Protein AF-A0AAW1VBA0-F1 (afdb_monomer)

Structure (mmCIF, N/CA/C/O backbone):
data_AF-A0AAW1VBA0-F1
#
_entry.id   AF-A0AAW1VBA0-F1
#
loop_
_atom_site.group_PDB
_atom_site.id
_atom_site.ty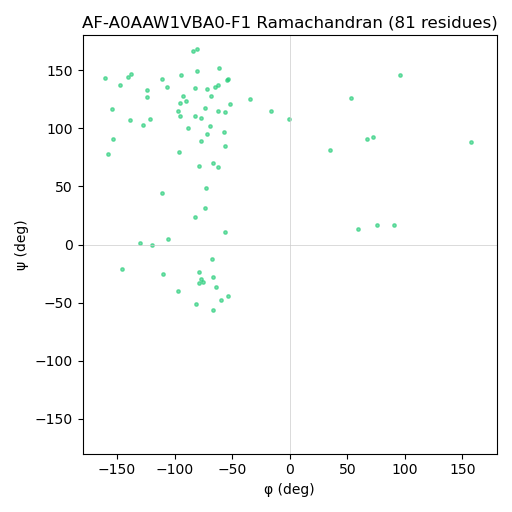pe_symbol
_atom_site.label_atom_id
_atom_site.label_alt_id
_atom_site.label_comp_id
_atom_site.label_asym_id
_atom_site.label_entity_id
_atom_site.label_seq_id
_atom_site.pdbx_PDB_ins_code
_atom_site.Cartn_x
_atom_site.Cartn_y
_atom_site.Cartn_z
_atom_site.occupancy
_atom_site.B_iso_or_equiv
_atom_site.auth_seq_id
_atom_site.auth_comp_id
_atom_site.auth_asym_id
_atom_site.auth_atom_id
_atom_site.pdbx_PDB_model_num
ATOM 1 N N . MET A 1 1 ? 10.010 -54.096 -23.011 1.00 50.75 1 MET A N 1
ATOM 2 C CA . MET A 1 1 ? 10.639 -55.031 -22.063 1.00 50.75 1 MET A CA 1
ATOM 3 C C . MET A 1 1 ? 10.754 -54.266 -20.759 1.00 50.75 1 MET A C 1
ATOM 5 O O . MET A 1 1 ? 11.579 -53.377 -20.668 1.00 50.75 1 MET A O 1
ATOM 9 N N . GLU A 1 2 ? 9.869 -54.417 -19.796 1.00 46.66 2 GLU A N 1
ATOM 10 C CA . GLU A 1 2 ? 8.705 -55.284 -19.672 1.00 46.66 2 GLU A CA 1
ATOM 11 C C . GLU A 1 2 ? 7.829 -54.654 -18.584 1.00 46.66 2 GLU A C 1
ATOM 13 O O . GLU A 1 2 ? 8.333 -54.019 -17.657 1.00 46.66 2 GLU A O 1
ATOM 18 N N . GLU A 1 3 ? 6.526 -54.747 -18.783 1.00 43.66 3 GLU A N 1
ATOM 19 C CA . GLU A 1 3 ? 5.486 -54.165 -17.950 1.00 43.66 3 GLU A CA 1
ATOM 20 C C . GLU A 1 3 ? 5.247 -55.057 -16.711 1.00 43.66 3 GLU A C 1
ATOM 22 O O . GLU A 1 3 ? 5.344 -56.274 -16.808 1.00 43.66 3 GLU A O 1
ATOM 27 N N . VAL A 1 4 ? 4.855 -54.426 -15.597 1.00 61.44 4 VAL A N 1
ATOM 28 C CA . VAL A 1 4 ? 3.999 -54.907 -14.485 1.00 61.44 4 VAL A CA 1
ATOM 29 C C . VAL A 1 4 ? 4.306 -56.227 -13.746 1.00 61.44 4 VAL A C 1
ATOM 31 O O . VAL A 1 4 ? 4.242 -57.325 -14.285 1.00 61.44 4 VAL A O 1
ATOM 34 N N . ALA A 1 5 ? 4.401 -56.131 -12.415 1.00 62.91 5 ALA A N 1
ATOM 35 C CA . ALA A 1 5 ? 3.984 -57.208 -11.518 1.00 62.91 5 ALA A CA 1
ATOM 36 C C . ALA A 1 5 ? 3.255 -56.614 -10.302 1.00 62.91 5 ALA A C 1
ATOM 38 O O . ALA A 1 5 ? 3.863 -55.973 -9.448 1.00 62.91 5 ALA A O 1
ATOM 39 N N . LEU A 1 6 ? 1.931 -56.799 -10.272 1.00 63.97 6 LEU A N 1
ATOM 40 C CA . LEU A 1 6 ? 1.108 -56.648 -9.075 1.00 63.97 6 LEU A CA 1
ATOM 41 C C . LEU A 1 6 ? 1.386 -57.826 -8.133 1.00 63.97 6 LEU A C 1
ATOM 43 O O . LEU A 1 6 ? 1.288 -58.975 -8.570 1.00 63.97 6 LEU A O 1
ATOM 47 N N . ASP A 1 7 ? 1.586 -57.562 -6.841 1.00 65.69 7 ASP A N 1
ATOM 48 C CA . ASP A 1 7 ? 1.29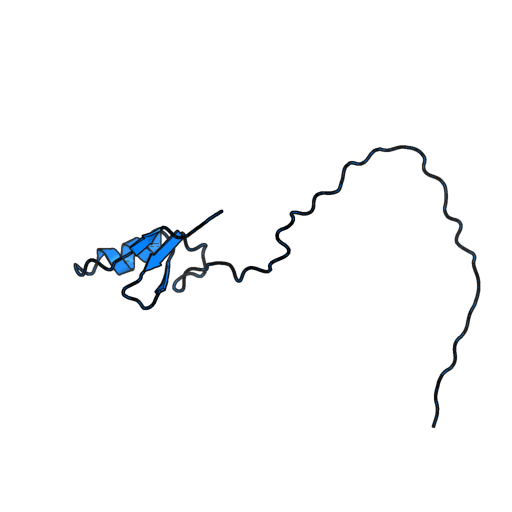0 -58.544 -5.800 1.00 65.69 7 ASP A CA 1
ATOM 49 C C . ASP A 1 7 ? 0.271 -58.007 -4.783 1.00 65.69 7 ASP A C 1
ATOM 51 O O . ASP A 1 7 ? 0.499 -57.105 -3.981 1.00 65.69 7 ASP A O 1
ATOM 55 N N . ASP A 1 8 ? -0.921 -58.589 -4.902 1.00 63.38 8 ASP A N 1
ATOM 56 C CA . ASP A 1 8 ? -2.004 -58.609 -3.935 1.00 63.38 8 ASP A CA 1
ATOM 57 C C . ASP A 1 8 ? -1.615 -59.558 -2.797 1.00 63.38 8 ASP A C 1
ATOM 59 O O . ASP A 1 8 ? -1.428 -60.7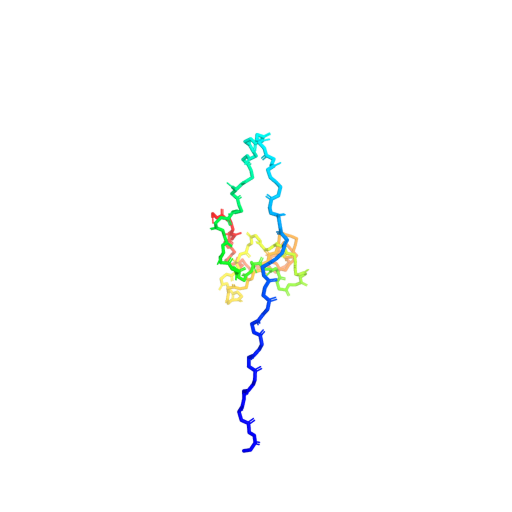61 -3.010 1.00 63.38 8 ASP A O 1
ATOM 63 N N . LYS A 1 9 ? -1.487 -59.035 -1.573 1.00 56.06 9 LYS A N 1
ATOM 64 C CA . LYS A 1 9 ? -1.500 -59.887 -0.383 1.00 56.06 9 LYS A CA 1
ATOM 65 C C . LYS A 1 9 ? -1.973 -59.164 0.869 1.00 56.06 9 LYS A C 1
ATOM 67 O O . LYS A 1 9 ? -1.211 -58.729 1.723 1.00 56.06 9 LYS A O 1
ATOM 72 N N . SER A 1 10 ? -3.286 -59.281 1.035 1.00 49.28 10 SER A N 1
ATOM 73 C CA . SER A 1 10 ? -3.877 -59.781 2.273 1.00 49.28 10 SER A CA 1
ATOM 74 C C . SER A 1 10 ? -3.812 -58.819 3.459 1.00 49.28 10 SER A C 1
ATOM 76 O O . SER A 1 10 ? -2.907 -58.857 4.282 1.00 49.28 10 SER A O 1
ATOM 78 N N . SER A 1 11 ? -4.881 -58.039 3.604 1.00 59.88 11 SER A N 1
ATOM 79 C CA . SER A 1 11 ? -5.890 -58.298 4.641 1.00 59.88 11 SER A CA 1
ATOM 80 C C . SER A 1 11 ? -5.362 -58.869 5.966 1.00 59.88 11 SER A C 1
ATOM 82 O O . SER A 1 11 ? -5.473 -60.074 6.181 1.00 59.88 11 SER A O 1
ATOM 84 N N . LYS A 1 12 ? -4.832 -58.047 6.887 1.00 56.34 12 LYS A N 1
ATOM 85 C CA . LYS A 1 12 ? -4.613 -58.508 8.283 1.00 56.34 12 LYS A CA 1
ATOM 86 C C . LYS A 1 12 ? -4.790 -57.475 9.396 1.00 56.34 12 LYS A C 1
ATOM 88 O O . LYS A 1 12 ? -4.999 -57.893 10.528 1.00 56.34 12 LYS A O 1
ATOM 93 N N . TYR A 1 13 ? -4.713 -56.166 9.162 1.00 48.53 1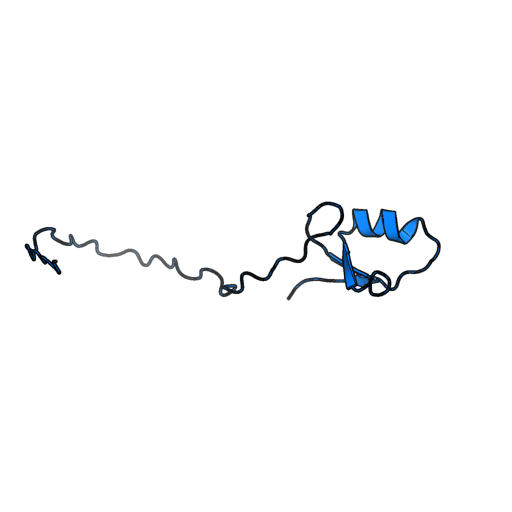3 TYR A N 1
ATOM 94 C CA . TYR A 1 13 ? -4.683 -55.220 10.290 1.00 48.53 13 TYR A CA 1
ATOM 95 C C . TYR A 1 13 ? -6.066 -54.644 10.608 1.00 48.53 13 TYR A C 1
ATOM 97 O O . TYR A 1 13 ? -6.458 -53.559 10.193 1.00 48.53 13 TYR A O 1
ATOM 105 N N . LEU A 1 14 ? -6.810 -55.490 11.317 1.00 62.22 14 LEU A N 1
ATOM 106 C CA . LEU A 1 14 ? -7.801 -55.206 12.355 1.00 62.22 14 LEU A CA 1
ATOM 107 C C . LEU A 1 14 ? -7.995 -53.708 12.670 1.00 62.22 14 LEU A C 1
ATOM 109 O O . LEU A 1 14 ? -7.172 -53.092 13.346 1.00 62.22 14 LEU A O 1
ATOM 113 N N . ARG A 1 15 ? -9.134 -53.144 12.250 1.00 51.75 15 ARG A N 1
ATOM 114 C CA . ARG A 1 15 ? -9.633 -51.869 12.781 1.00 51.75 15 ARG A CA 1
ATOM 115 C C . ARG A 1 15 ? -10.260 -52.141 14.147 1.00 51.75 15 ARG A C 1
ATOM 117 O O . ARG A 1 15 ? -11.301 -52.786 14.217 1.00 51.75 15 ARG A O 1
ATOM 124 N N . LYS A 1 16 ? -9.593 -51.686 15.209 1.00 55.19 16 LYS A N 1
ATOM 125 C CA . LYS A 1 16 ? -10.109 -51.691 16.579 1.00 55.19 16 LYS A CA 1
ATOM 126 C C . LYS A 1 16 ? -11.001 -50.460 16.763 1.00 55.19 16 LYS A C 1
ATOM 128 O O . LYS A 1 16 ? -10.537 -49.326 16.705 1.00 55.19 16 LYS A O 1
ATOM 133 N N . ASP A 1 17 ? -12.287 -50.730 16.897 1.00 63.09 17 ASP A N 1
ATOM 134 C CA . ASP A 1 17 ? -13.287 -49.991 17.663 1.00 63.09 17 ASP A CA 1
ATOM 135 C C . ASP A 1 17 ? -12.720 -49.002 18.705 1.00 63.09 17 ASP A C 1
ATOM 137 O O . ASP A 1 17 ? -12.163 -49.397 19.725 1.00 63.09 17 ASP A O 1
ATOM 141 N N . VAL A 1 18 ? -12.966 -47.704 18.489 1.00 62.53 18 VAL A N 1
ATOM 142 C CA . VAL A 1 18 ? -13.121 -46.720 19.569 1.00 62.53 18 VAL A CA 1
ATOM 143 C C . VAL A 1 18 ? -14.427 -45.981 19.334 1.00 62.53 18 VAL A C 1
ATOM 145 O O . VAL A 1 18 ? -14.563 -45.114 18.472 1.00 62.53 18 VAL A O 1
ATOM 148 N N . SER A 1 19 ? -15.413 -46.383 20.124 1.00 58.97 19 SER A N 1
ATOM 149 C CA . SER A 1 19 ? -16.606 -45.607 20.392 1.00 58.97 19 SER A CA 1
ATOM 150 C C . SER A 1 19 ? -16.228 -44.224 20.911 1.00 58.97 19 SER A C 1
ATOM 152 O O . SER A 1 19 ? -15.385 -44.086 21.791 1.00 58.97 19 SER A O 1
ATOM 154 N N . ASN A 1 20 ? -16.999 -43.242 20.460 1.00 52.50 20 ASN A N 1
ATOM 155 C CA . ASN A 1 20 ? -17.317 -42.045 21.220 1.00 52.50 20 ASN A CA 1
ATOM 156 C C . ASN A 1 20 ? -16.155 -41.085 21.501 1.00 52.50 20 ASN A C 1
ATOM 158 O O . ASN A 1 20 ? -15.553 -41.080 22.570 1.00 52.50 20 ASN A O 1
ATOM 162 N N . SER A 1 21 ? -15.985 -40.140 20.588 1.00 58.44 21 SER A N 1
ATOM 163 C CA . SER A 1 21 ? -15.851 -38.728 20.934 1.00 58.44 21 SER A CA 1
ATOM 164 C C . SER A 1 21 ? -16.312 -37.943 19.721 1.00 58.44 21 SER A C 1
ATOM 166 O O . SER A 1 21 ? -15.746 -38.068 18.641 1.00 58.44 21 SER A O 1
ATOM 168 N N . LYS A 1 22 ? -17.386 -37.173 19.880 1.00 54.19 22 LYS A N 1
ATOM 169 C CA . LYS A 1 22 ? -17.838 -36.176 18.911 1.00 54.19 22 LYS A CA 1
ATOM 170 C C . LYS A 1 22 ? -16.791 -35.050 18.858 1.00 54.19 22 LYS A C 1
ATOM 172 O O . LYS A 1 22 ? -17.030 -33.964 19.376 1.00 54.19 22 LYS A O 1
ATOM 177 N N . GLY A 1 23 ? -15.619 -35.338 18.298 1.00 53.19 23 GLY A N 1
ATOM 178 C CA . GLY A 1 23 ? -14.643 -34.343 17.888 1.00 53.19 23 GLY A CA 1
ATOM 179 C C . GLY A 1 23 ? -15.234 -33.603 16.702 1.00 53.19 23 GLY A C 1
ATOM 180 O O . GLY A 1 23 ? -15.335 -34.144 15.610 1.00 53.19 23 GLY A O 1
ATOM 181 N N . LYS A 1 24 ? -15.739 -32.397 16.955 1.00 51.78 24 LYS A N 1
ATOM 182 C CA . LYS A 1 24 ? -15.910 -31.378 15.922 1.00 51.78 24 LYS A CA 1
ATOM 183 C C . LYS A 1 24 ? -14.539 -30.741 15.691 1.00 51.78 24 LYS A C 1
ATOM 185 O O . LYS A 1 24 ? -14.316 -29.598 16.075 1.00 51.78 24 LYS A O 1
ATOM 190 N N . ASP A 1 25 ? -13.603 -31.495 15.151 1.00 52.31 25 ASP A N 1
ATOM 191 C CA . ASP A 1 25 ? -12.628 -30.909 14.248 1.00 52.31 25 ASP A CA 1
ATOM 192 C C . ASP A 1 25 ? -13.258 -31.030 12.862 1.00 52.31 25 ASP A C 1
ATOM 194 O O . ASP A 1 25 ? -13.790 -32.082 12.541 1.00 52.31 25 ASP A O 1
ATOM 198 N N . GLU A 1 26 ? -13.404 -29.892 12.184 1.00 53.62 26 GLU A N 1
ATOM 199 C CA . GLU A 1 26 ? -13.677 -29.682 10.751 1.00 53.62 26 GLU A CA 1
ATOM 200 C C . GLU A 1 26 ? -14.290 -28.279 10.630 1.00 53.62 26 GLU A C 1
ATOM 202 O O . GLU A 1 26 ? -15.499 -28.062 10.714 1.00 53.62 26 GLU A O 1
ATOM 207 N N . MET A 1 27 ? -13.408 -27.300 10.490 1.00 48.19 27 MET A N 1
ATOM 208 C CA . MET A 1 27 ? -13.546 -26.270 9.469 1.00 48.19 27 MET A CA 1
ATOM 209 C C . MET A 1 27 ? -12.137 -25.734 9.276 1.00 48.19 27 MET A C 1
ATOM 211 O O . MET A 1 27 ? -11.759 -24.710 9.840 1.00 48.19 27 MET A O 1
ATOM 215 N N . VAL A 1 28 ? -11.321 -26.486 8.535 1.00 52.97 28 VAL A N 1
ATOM 216 C CA . VAL A 1 28 ? -10.230 -25.816 7.844 1.00 52.97 28 VAL A CA 1
ATOM 217 C C . VAL A 1 28 ? -10.896 -24.845 6.878 1.00 52.97 28 VAL A C 1
ATOM 219 O O . VAL A 1 28 ? -11.712 -25.209 6.032 1.00 52.97 28 VAL A O 1
ATOM 222 N N . ASP A 1 29 ? -10.635 -23.588 7.187 1.00 46.69 29 ASP A N 1
ATOM 223 C CA . ASP A 1 29 ? -11.025 -22.376 6.511 1.00 46.69 29 ASP A CA 1
ATOM 224 C C . ASP A 1 29 ? -11.073 -22.556 4.990 1.00 46.69 29 ASP A C 1
ATOM 226 O O . ASP A 1 29 ? -10.112 -22.984 4.347 1.00 46.69 29 ASP A O 1
ATOM 230 N N . SER A 1 30 ? -12.229 -22.234 4.416 1.00 49.97 30 SER A N 1
ATOM 231 C CA . SER A 1 30 ? -12.494 -22.269 2.980 1.00 49.97 30 SER A CA 1
ATOM 232 C C . SER A 1 30 ? -11.773 -21.121 2.251 1.00 49.97 30 SER A C 1
ATOM 234 O O . SER A 1 30 ? -12.376 -20.435 1.430 1.00 49.97 30 SER A O 1
ATOM 236 N N . ALA A 1 31 ? -10.482 -20.927 2.518 1.00 58.09 31 ALA A N 1
ATOM 237 C CA . ALA A 1 31 ? -9.575 -20.042 1.794 1.00 58.09 31 ALA A CA 1
ATOM 238 C C . ALA A 1 31 ? -8.540 -20.865 1.011 1.00 58.09 31 ALA A C 1
ATOM 240 O O . ALA A 1 31 ? -7.354 -20.561 0.976 1.00 58.09 31 ALA A O 1
ATOM 241 N N . SER A 1 32 ? -8.988 -21.923 0.326 1.00 48.16 32 SER A N 1
ATOM 242 C CA . SER A 1 32 ? -8.171 -22.655 -0.659 1.00 48.16 32 SER A CA 1
ATOM 243 C C . SER A 1 32 ? -7.975 -21.880 -1.972 1.00 48.16 32 SER A C 1
ATOM 245 O O . SER A 1 32 ? -7.820 -22.470 -3.039 1.00 48.16 32 SER A O 1
ATOM 247 N N . SER A 1 33 ? -7.946 -20.555 -1.896 1.00 53.03 33 SER A N 1
ATOM 248 C CA . SER A 1 33 ? -7.167 -19.757 -2.822 1.00 53.03 33 SER A CA 1
ATOM 249 C C . SER A 1 33 ? -5.863 -19.514 -2.092 1.00 53.03 33 SER A C 1
ATOM 251 O O . SER A 1 33 ? -5.843 -18.783 -1.108 1.00 53.03 33 SER A O 1
ATOM 253 N N . ALA A 1 34 ? -4.775 -20.118 -2.560 1.00 47.94 34 ALA A N 1
ATOM 254 C CA . ALA A 1 34 ? -3.440 -19.584 -2.332 1.00 47.94 34 ALA A CA 1
ATOM 255 C C . ALA A 1 34 ? -3.371 -18.202 -3.012 1.00 47.94 34 ALA A C 1
ATOM 257 O O . ALA A 1 34 ? -2.746 -18.029 -4.058 1.00 47.94 34 ALA A O 1
ATOM 258 N N . ASP A 1 35 ? -4.145 -17.266 -2.461 1.00 55.41 35 ASP A N 1
ATOM 259 C CA . ASP A 1 35 ? -4.218 -15.863 -2.791 1.00 55.41 35 ASP A CA 1
ATOM 260 C C . ASP A 1 35 ? -2.789 -15.392 -2.630 1.00 55.41 35 ASP A C 1
ATOM 262 O O . ASP A 1 35 ? -2.203 -15.538 -1.556 1.00 55.41 35 ASP A O 1
ATOM 266 N N . MET A 1 36 ? -2.167 -15.002 -3.737 1.00 52.09 36 MET A N 1
ATOM 267 C CA . MET A 1 36 ? -0.835 -14.426 -3.704 1.00 52.09 36 MET A CA 1
ATOM 268 C C . MET A 1 36 ? -0.933 -13.212 -2.786 1.00 52.09 36 MET A C 1
ATOM 270 O O . MET A 1 36 ? -1.421 -12.165 -3.204 1.00 52.09 36 MET A O 1
ATOM 274 N N . LEU A 1 37 ? -0.564 -13.420 -1.519 1.00 65.12 37 LEU A N 1
ATOM 275 C CA . LEU A 1 37 ? -0.867 -12.504 -0.430 1.00 65.12 37 LEU A CA 1
ATOM 276 C C . LEU A 1 37 ? -0.361 -11.110 -0.812 1.00 65.12 37 LEU A C 1
ATOM 278 O O . LEU A 1 37 ? 0.688 -10.998 -1.440 1.00 65.12 37 LEU A O 1
ATOM 282 N N . PRO A 1 38 ? -1.063 -10.030 -0.470 1.00 80.62 38 PRO A N 1
ATOM 283 C CA . PRO A 1 38 ? -0.595 -8.688 -0.778 1.00 80.62 38 PRO A CA 1
ATOM 284 C C . PRO A 1 38 ? 0.591 -8.322 0.123 1.00 80.62 38 PRO A C 1
ATOM 286 O O . PRO A 1 38 ? 0.415 -7.865 1.252 1.00 80.62 38 PRO A O 1
ATOM 289 N N . TRP A 1 39 ? 1.814 -8.527 -0.364 1.00 87.62 39 TRP A N 1
ATOM 290 C CA . TRP A 1 39 ? 3.041 -8.146 0.337 1.00 87.62 39 TRP A CA 1
ATOM 291 C C . TRP A 1 39 ? 3.523 -6.768 -0.102 1.00 87.62 39 TRP A C 1
ATOM 293 O O . TRP A 1 39 ? 3.381 -6.346 -1.249 1.00 87.62 39 TRP A O 1
ATOM 303 N N . CYS A 1 40 ? 4.112 -6.049 0.846 1.00 91.19 40 CYS A N 1
ATOM 304 C CA . CYS A 1 40 ? 4.764 -4.785 0.580 1.00 91.19 40 CYS A CA 1
ATOM 305 C C . CYS A 1 40 ? 6.025 -5.020 -0.256 1.00 91.19 40 CYS A C 1
ATOM 307 O O . CYS A 1 40 ? 6.906 -5.771 0.160 1.00 91.19 40 CYS A O 1
ATOM 309 N N . VAL A 1 41 ? 6.163 -4.305 -1.372 1.00 89.44 41 VAL A N 1
ATOM 310 C CA . VAL A 1 41 ? 7.305 -4.460 -2.296 1.00 89.44 41 VAL A CA 1
ATOM 311 C C . VAL A 1 41 ? 8.650 -3.996 -1.716 1.00 89.44 41 VAL A C 1
ATOM 313 O O . VAL A 1 41 ? 9.699 -4.277 -2.284 1.00 89.44 41 VAL A O 1
ATOM 316 N N . LEU A 1 42 ? 8.635 -3.290 -0.579 1.00 90.69 42 LEU A N 1
ATOM 317 C CA . LEU A 1 42 ? 9.834 -2.756 0.079 1.00 90.69 42 LEU A CA 1
ATOM 318 C C . LEU A 1 42 ? 10.348 -3.645 1.215 1.00 90.69 42 LEU A C 1
ATOM 320 O O . LEU A 1 42 ? 11.555 -3.788 1.384 1.00 90.69 42 LEU A O 1
ATOM 324 N N . CYS A 1 43 ? 9.448 -4.214 2.020 1.00 92.94 43 CYS A N 1
ATOM 325 C CA . CYS A 1 43 ? 9.817 -4.942 3.240 1.00 92.94 43 CYS A CA 1
ATOM 326 C C . CYS A 1 43 ? 9.179 -6.327 3.367 1.00 92.94 43 CYS A C 1
ATOM 328 O O . CYS A 1 43 ? 9.389 -7.000 4.372 1.00 92.94 43 CYS A O 1
ATOM 330 N N . ASN A 1 44 ? 8.395 -6.752 2.374 1.00 88.88 44 ASN A N 1
ATOM 331 C CA . ASN A 1 44 ? 7.718 -8.046 2.329 1.00 88.88 44 ASN A CA 1
ATOM 332 C C . ASN A 1 44 ? 6.734 -8.328 3.481 1.00 88.88 44 ASN A C 1
ATOM 334 O O . ASN A 1 44 ? 6.302 -9.466 3.650 1.00 88.88 44 ASN A O 1
ATOM 338 N N . ASN A 1 45 ? 6.376 -7.303 4.256 1.00 87.69 45 ASN A N 1
ATOM 339 C CA . ASN A 1 45 ? 5.341 -7.367 5.286 1.00 87.69 45 ASN A CA 1
ATOM 340 C C . ASN A 1 45 ? 3.943 -7.231 4.663 1.00 87.69 45 ASN A C 1
ATOM 342 O O . ASN A 1 45 ? 3.827 -6.806 3.513 1.00 87.69 45 ASN A O 1
ATOM 346 N N . ASP A 1 46 ? 2.886 -7.500 5.428 1.00 87.75 46 ASP A N 1
ATOM 347 C CA . ASP A 1 46 ? 1.500 -7.296 4.997 1.00 87.75 46 ASP A CA 1
ATOM 348 C C . ASP A 1 46 ? 1.278 -5.873 4.465 1.00 87.75 46 ASP A C 1
ATOM 350 O O . ASP A 1 46 ? 1.510 -4.874 5.164 1.00 87.75 46 ASP A O 1
ATOM 354 N N . ALA A 1 47 ? 0.855 -5.779 3.204 1.00 90.12 47 ALA A N 1
ATOM 355 C CA . ALA A 1 47 ? 0.484 -4.516 2.597 1.00 90.12 47 ALA A CA 1
ATOM 356 C C . ALA A 1 47 ? -0.954 -4.152 2.969 1.00 90.12 47 ALA A C 1
ATOM 358 O O . ALA A 1 47 ? -1.868 -4.969 2.884 1.00 90.12 47 ALA A O 1
ATOM 359 N N . GLN A 1 48 ? -1.141 -2.888 3.347 1.00 89.44 48 GLN A N 1
ATOM 360 C CA . GLN A 1 48 ? -2.445 -2.321 3.702 1.00 89.44 48 GLN A CA 1
ATOM 361 C C . GLN A 1 48 ? -2.849 -1.154 2.801 1.00 89.44 48 GLN A C 1
ATOM 363 O O . GLN A 1 48 ? -3.903 -0.549 2.980 1.00 89.44 48 GLN A O 1
ATOM 368 N N . PHE A 1 49 ? -1.995 -0.797 1.848 1.00 89.12 49 PHE A N 1
ATOM 369 C CA . PHE A 1 49 ? -2.172 0.348 0.975 1.00 89.12 49 PHE A CA 1
ATOM 370 C C . PHE A 1 49 ? -1.734 -0.016 -0.435 1.00 89.12 49 PHE A C 1
ATOM 372 O O . PHE A 1 49 ? -0.768 -0.755 -0.624 1.00 89.12 49 PHE A O 1
ATOM 379 N N . ARG A 1 50 ? -2.440 0.526 -1.423 1.00 90.12 50 ARG A N 1
ATOM 380 C CA . ARG A 1 50 ? -2.122 0.398 -2.839 1.00 90.12 50 ARG A CA 1
ATOM 381 C C . ARG A 1 50 ? -1.993 1.782 -3.452 1.00 90.12 50 ARG A C 1
ATOM 383 O O . ARG A 1 50 ? -2.911 2.591 -3.341 1.00 90.12 50 ARG A O 1
ATOM 390 N N . CYS A 1 51 ? -0.876 2.046 -4.114 1.00 90.75 51 CYS A N 1
ATOM 391 C CA . CYS A 1 51 ? -0.642 3.317 -4.787 1.00 90.75 51 CYS A CA 1
ATOM 392 C C . CYS A 1 51 ? -1.013 3.214 -6.269 1.00 90.75 51 CYS A C 1
ATOM 394 O O . CYS A 1 51 ? -0.453 2.387 -6.982 1.00 90.75 51 CYS A O 1
ATOM 396 N N . LEU A 1 52 ? -1.938 4.047 -6.753 1.00 88.69 52 LEU A N 1
ATOM 397 C CA . LEU A 1 52 ? -2.335 4.050 -8.169 1.00 88.69 52 LEU A CA 1
ATOM 398 C C . LEU A 1 52 ? -1.331 4.781 -9.070 1.00 88.69 52 LEU A C 1
ATOM 400 O O . LEU A 1 52 ? -1.257 4.482 -10.258 1.00 88.69 52 LEU A O 1
ATOM 404 N N . ASP A 1 53 ? -0.543 5.693 -8.500 1.00 87.81 53 ASP A N 1
ATOM 405 C CA . ASP A 1 53 ? 0.456 6.477 -9.237 1.00 87.81 53 ASP A CA 1
ATOM 406 C C . ASP A 1 53 ? 1.736 5.666 -9.504 1.00 87.81 53 ASP A C 1
ATOM 408 O O . ASP A 1 53 ? 2.333 5.747 -10.574 1.00 87.81 53 ASP A O 1
ATOM 412 N N . CYS A 1 54 ? 2.096 4.770 -8.580 1.00 86.94 54 CYS A N 1
ATOM 413 C CA . CYS A 1 54 ? 3.213 3.833 -8.728 1.00 86.94 54 CYS A CA 1
ATOM 414 C C . CYS A 1 54 ? 2.840 2.572 -9.532 1.00 86.94 54 CYS A C 1
ATOM 416 O O . CYS A 1 54 ? 3.440 1.525 -9.355 1.00 86.94 54 CYS A O 1
ATOM 418 N N . GLY A 1 55 ? 1.818 2.619 -10.392 1.00 85.19 55 GLY A N 1
ATOM 419 C CA . GLY A 1 55 ? 1.421 1.455 -11.197 1.00 85.19 55 GLY A CA 1
ATOM 420 C C . GLY A 1 55 ? 0.660 0.370 -10.425 1.00 85.19 55 GLY A C 1
ATOM 421 O O . GLY A 1 55 ? 0.509 -0.750 -10.911 1.00 85.19 55 GLY A O 1
ATOM 422 N N . GLY A 1 56 ? 0.124 0.694 -9.247 1.00 87.25 56 GLY A N 1
ATOM 423 C CA . GLY A 1 56 ? -0.669 -0.237 -8.451 1.00 87.25 56 GLY A CA 1
ATOM 424 C C . GLY A 1 56 ? 0.135 -1.058 -7.446 1.00 87.25 56 GLY A C 1
ATOM 425 O O . GLY A 1 56 ? -0.411 -2.062 -6.982 1.00 87.25 56 GLY A O 1
ATOM 426 N N . ASP A 1 57 ? 1.365 -0.649 -7.124 1.00 90.31 57 ASP A N 1
ATOM 427 C CA . ASP A 1 57 ? 2.221 -1.274 -6.112 1.00 90.31 57 ASP A CA 1
ATOM 428 C C . ASP A 1 57 ? 1.609 -1.243 -4.703 1.00 90.31 57 ASP A C 1
ATOM 430 O O . ASP A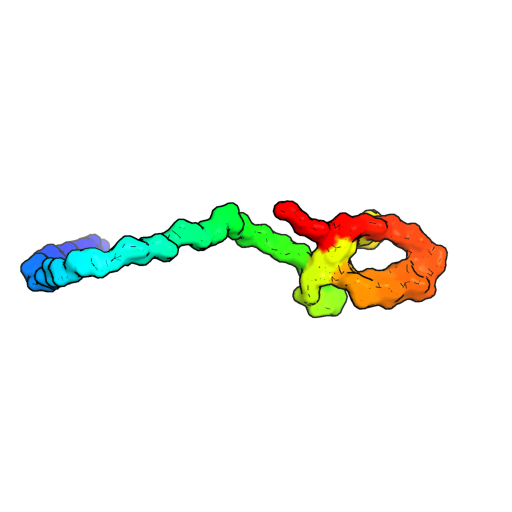 1 57 ? 0.826 -0.355 -4.337 1.00 90.31 57 ASP A O 1
ATOM 434 N N . LEU A 1 58 ? 1.989 -2.243 -3.908 1.00 91.00 58 LEU A N 1
ATOM 435 C CA . LEU A 1 58 ? 1.462 -2.512 -2.575 1.00 91.00 58 LEU A CA 1
ATOM 436 C C . LEU A 1 58 ? 2.473 -2.133 -1.486 1.00 91.00 58 LEU A C 1
ATOM 438 O O . LEU A 1 58 ? 3.661 -2.464 -1.554 1.00 91.00 58 LEU A O 1
ATOM 442 N N . TYR A 1 59 ? 1.979 -1.470 -0.439 1.00 90.56 59 TYR A N 1
ATOM 443 C CA . TYR A 1 59 ? 2.789 -0.924 0.646 1.00 90.56 59 TYR A CA 1
ATOM 444 C C . TYR A 1 59 ? 2.167 -1.162 2.027 1.00 90.56 59 TYR A C 1
ATOM 446 O O . TYR A 1 59 ? 0.947 -1.162 2.202 1.00 90.56 59 TYR A O 1
ATOM 454 N N . CYS A 1 60 ? 3.015 -1.346 3.039 1.00 91.56 60 CYS A N 1
ATOM 455 C CA . CYS A 1 60 ? 2.599 -1.344 4.443 1.00 91.56 60 CYS A CA 1
ATOM 456 C C . CYS A 1 60 ? 2.522 0.092 4.988 1.00 91.56 60 CYS A C 1
ATOM 458 O O . CYS A 1 60 ? 3.055 1.017 4.377 1.00 91.56 60 CYS A O 1
ATOM 460 N N . GLU A 1 61 ? 1.903 0.294 6.155 1.00 89.25 61 GLU A N 1
ATOM 461 C CA . GLU A 1 61 ? 1.725 1.631 6.748 1.00 89.25 61 GLU A CA 1
ATOM 462 C C . GLU A 1 61 ? 3.040 2.417 6.875 1.00 89.25 61 GLU A C 1
ATOM 464 O O . GLU A 1 61 ? 3.092 3.599 6.529 1.00 89.25 61 GLU A O 1
ATOM 469 N N . LYS A 1 62 ? 4.112 1.758 7.335 1.00 90.69 62 LYS A N 1
ATOM 470 C CA . LYS A 1 62 ? 5.424 2.3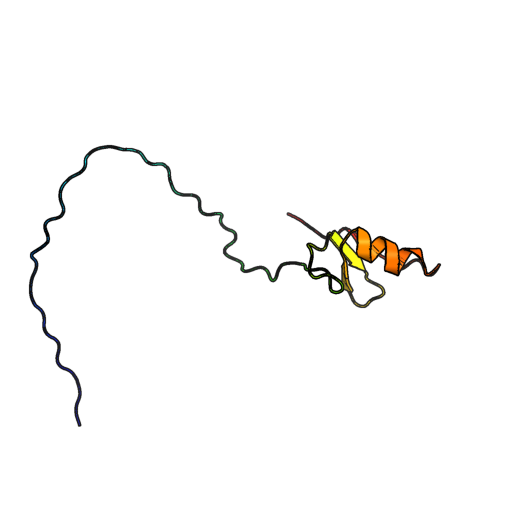91 7.519 1.00 90.69 62 LYS A CA 1
ATOM 471 C C . LYS A 1 62 ? 6.036 2.791 6.184 1.00 90.69 62 LYS A C 1
ATOM 473 O O . LYS A 1 62 ? 6.307 3.964 5.972 1.00 90.69 62 LYS A O 1
ATOM 478 N N . CYS A 1 63 ? 6.183 1.837 5.268 1.00 90.62 63 CYS A N 1
ATOM 479 C CA . CYS A 1 63 ? 6.803 2.087 3.972 1.00 90.62 63 CYS A CA 1
ATOM 480 C C . CYS A 1 63 ? 5.997 3.074 3.116 1.00 90.62 63 CYS A C 1
ATOM 482 O O . CYS A 1 63 ? 6.586 3.922 2.452 1.00 90.62 63 CYS A O 1
ATOM 484 N N . ASN A 1 64 ? 4.660 3.016 3.175 1.00 88.81 64 ASN A N 1
ATOM 485 C CA . ASN A 1 64 ? 3.796 4.013 2.549 1.00 88.81 64 ASN A CA 1
ATOM 486 C C . ASN A 1 64 ? 4.075 5.405 3.130 1.00 88.81 64 ASN A C 1
ATOM 488 O O . ASN A 1 64 ? 4.296 6.349 2.386 1.00 88.81 64 ASN A O 1
ATOM 492 N N . ARG A 1 65 ? 4.134 5.534 4.460 1.00 87.38 65 ARG A N 1
ATOM 493 C CA . ARG A 1 65 ? 4.405 6.811 5.127 1.00 87.38 65 ARG A CA 1
ATOM 494 C C . ARG A 1 65 ? 5.817 7.332 4.884 1.00 87.38 65 ARG A C 1
ATOM 496 O O . ARG A 1 65 ? 5.997 8.528 4.968 1.00 87.38 65 ARG A O 1
ATOM 503 N N . GLU A 1 66 ? 6.817 6.505 4.635 1.00 87.38 66 GLU A N 1
ATOM 504 C CA . GLU A 1 66 ? 8.161 7.023 4.345 1.00 87.38 66 GLU A CA 1
ATOM 505 C C . GLU A 1 66 ? 8.259 7.455 2.880 1.00 87.38 66 GLU A C 1
ATOM 507 O O . GLU A 1 66 ? 8.532 8.614 2.584 1.00 87.38 66 GLU A O 1
ATOM 512 N N . VAL A 1 67 ? 7.875 6.576 1.953 1.00 82.44 67 VAL A N 1
ATOM 513 C CA . VAL A 1 67 ? 8.026 6.832 0.513 1.00 82.44 67 VAL A CA 1
ATOM 514 C C . VAL A 1 67 ? 6.997 7.831 -0.032 1.00 82.44 67 VAL A C 1
ATOM 516 O O . VAL A 1 67 ? 7.313 8.593 -0.940 1.00 82.44 67 VAL A O 1
ATOM 519 N N . HIS A 1 68 ? 5.778 7.862 0.517 1.00 81.31 68 HIS A N 1
ATOM 520 C CA . HIS A 1 68 ? 4.668 8.687 0.008 1.00 81.31 68 HIS A CA 1
ATOM 521 C C . HIS A 1 68 ? 4.365 9.915 0.883 1.00 81.31 68 HIS A C 1
ATOM 523 O O . HIS A 1 68 ? 3.400 10.623 0.621 1.00 81.31 68 HIS A O 1
ATOM 529 N N . LYS A 1 69 ? 5.156 10.174 1.934 1.00 71.06 69 LYS A N 1
ATOM 530 C CA . LYS A 1 69 ? 5.057 11.402 2.751 1.00 71.06 69 LYS A CA 1
ATOM 531 C C . 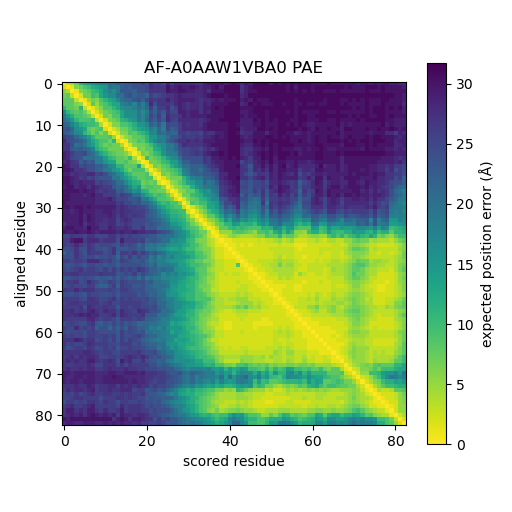LYS A 1 69 ? 6.252 12.333 2.560 1.00 71.06 69 LYS A C 1
ATOM 533 O O . LYS A 1 69 ? 6.122 13.518 2.837 1.00 71.06 69 LYS A O 1
ATOM 538 N N . GLU A 1 70 ? 7.417 11.812 2.165 1.00 65.00 70 GLU A N 1
ATOM 539 C CA . GLU A 1 70 ? 8.613 12.639 1.936 1.00 65.00 70 GLU A CA 1
ATOM 540 C C . GLU A 1 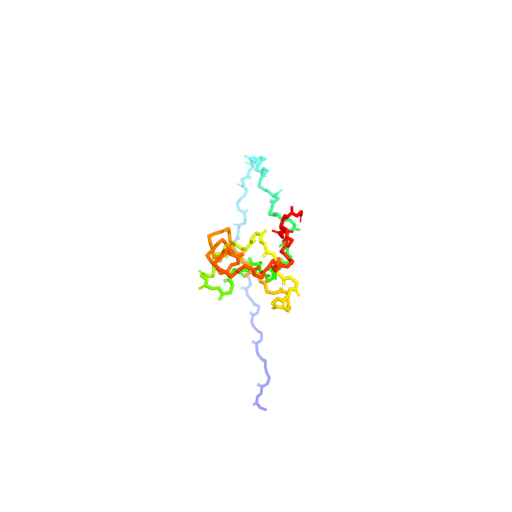70 ? 8.566 13.409 0.616 1.00 65.00 70 GLU A C 1
ATOM 542 O O . GLU A 1 70 ? 9.119 14.504 0.525 1.00 65.00 70 GLU A O 1
ATOM 547 N N . TRP A 1 71 ? 7.882 12.877 -0.396 1.00 59.56 71 TRP A N 1
ATOM 548 C CA . TRP A 1 71 ? 7.655 13.597 -1.638 1.00 59.56 71 TRP A CA 1
ATOM 549 C C . TRP A 1 71 ? 6.280 14.254 -1.596 1.00 59.56 71 TRP A C 1
ATOM 551 O O . TRP A 1 71 ? 5.269 13.567 -1.620 1.00 59.56 71 TRP A O 1
ATOM 561 N N . ASP A 1 72 ? 6.261 15.588 -1.612 1.00 57.91 72 ASP A N 1
ATOM 562 C CA . ASP A 1 72 ? 5.097 16.498 -1.730 1.00 57.91 72 ASP A CA 1
ATOM 563 C C . ASP A 1 72 ? 4.230 16.262 -2.996 1.00 57.91 72 ASP A C 1
ATOM 565 O O . ASP A 1 72 ? 3.394 17.073 -3.384 1.00 57.91 72 ASP A O 1
ATOM 569 N N . ARG A 1 73 ? 4.470 15.161 -3.711 1.00 65.50 73 ARG A N 1
ATOM 570 C CA . ARG A 1 73 ? 3.611 14.654 -4.768 1.00 65.50 73 ARG A CA 1
ATOM 571 C C . ARG A 1 73 ? 2.608 13.736 -4.092 1.00 65.50 73 ARG A C 1
ATOM 573 O O . ARG A 1 73 ? 2.944 12.596 -3.787 1.00 65.50 73 ARG A O 1
ATOM 580 N N . ASP A 1 74 ? 1.400 14.243 -3.859 1.00 71.12 74 ASP A N 1
ATOM 581 C CA . ASP A 1 74 ? 0.255 13.464 -3.384 1.00 71.12 74 ASP A CA 1
ATOM 582 C C . ASP A 1 74 ? -0.031 12.294 -4.339 1.00 71.12 74 ASP A C 1
ATOM 584 O O . ASP A 1 74 ? -0.843 12.376 -5.262 1.00 71.12 74 ASP A O 1
ATOM 588 N N . HIS A 1 75 ? 0.669 11.182 -4.136 1.00 83.62 75 HIS A N 1
ATOM 589 C CA . HIS A 1 75 ? 0.374 9.930 -4.801 1.00 83.62 75 HIS A CA 1
ATOM 590 C C . HIS A 1 75 ? -1.002 9.451 -4.342 1.00 83.62 75 HIS A C 1
ATOM 592 O O . HIS A 1 75 ? -1.329 9.454 -3.152 1.00 83.62 75 HIS A O 1
ATOM 598 N N . GLN A 1 76 ? -1.815 8.997 -5.292 1.00 86.56 76 GLN A N 1
ATOM 599 C CA . GLN A 1 76 ? -3.166 8.542 -4.993 1.00 86.56 76 GLN A CA 1
ATOM 600 C C . GLN A 1 76 ? -3.108 7.142 -4.368 1.00 86.56 76 GLN A C 1
ATOM 602 O O . GLN A 1 76 ? -3.146 6.117 -5.052 1.00 86.56 76 GLN A O 1
ATOM 607 N N . VAL A 1 77 ? -2.986 7.111 -3.042 1.00 87.25 77 VAL A N 1
ATOM 608 C CA . VAL A 1 77 ? -2.950 5.885 -2.242 1.00 87.25 77 VAL A CA 1
ATOM 609 C C . VAL A 1 77 ? -4.359 5.538 -1.775 1.00 87.25 77 VAL A C 1
ATOM 611 O O . VAL A 1 77 ? -5.053 6.362 -1.181 1.00 87.25 77 VAL A O 1
ATOM 614 N N . VAL A 1 78 ? -4.779 4.301 -2.027 1.00 88.75 78 VAL A N 1
ATOM 615 C CA . VAL A 1 78 ? -6.030 3.735 -1.513 1.00 88.75 78 VAL A CA 1
ATOM 616 C C . VAL A 1 78 ? -5.722 2.647 -0.483 1.00 88.75 78 VAL A C 1
ATOM 618 O O . VAL A 1 78 ? -4.760 1.898 -0.662 1.00 88.75 78 VAL A O 1
ATOM 621 N N . PRO A 1 79 ? -6.502 2.524 0.604 1.00 87.88 79 PRO A N 1
ATOM 622 C CA . PRO A 1 79 ? -6.367 1.395 1.517 1.00 87.88 79 PRO A CA 1
ATOM 623 C C . PRO A 1 79 ? -6.667 0.081 0.781 1.00 87.88 79 PRO A C 1
ATOM 625 O O . PRO A 1 79 ? -7.604 -0.008 -0.015 1.00 87.88 79 PRO A O 1
ATOM 628 N N . PHE A 1 80 ? -5.847 -0.930 1.044 1.00 78.94 80 PHE A N 1
ATOM 629 C CA . PHE A 1 80 ? -5.902 -2.257 0.449 1.00 78.94 80 PHE A CA 1
ATOM 630 C C . PHE A 1 80 ? -6.009 -3.312 1.556 1.00 78.94 80 PHE A C 1
ATOM 632 O O . PHE A 1 80 ? -5.261 -3.277 2.526 1.00 78.94 80 PHE A O 1
ATOM 639 N N . GLY A 1 81 ? -6.929 -4.262 1.401 1.00 70.38 81 GLY A N 1
ATOM 640 C CA . GLY A 1 81 ? -7.192 -5.320 2.382 1.00 70.38 81 GLY A CA 1
ATOM 641 C C . GLY A 1 81 ? -8.360 -4.994 3.324 1.00 70.38 81 GLY A C 1
ATOM 642 O O . GLY A 1 81 ? -8.604 -3.841 3.656 1.00 70.38 81 GLY A O 1
ATOM 643 N N . GLN A 1 82 ? -9.167 -5.944 3.784 1.00 57.41 82 GLN A N 1
ATOM 644 C CA . GLN A 1 82 ? -9.305 -7.372 3.486 1.00 57.41 82 GLN A CA 1
ATOM 645 C C . GLN A 1 82 ? -10.807 -7.682 3.657 1.00 57.41 82 GLN A C 1
ATOM 647 O O . GLN A 1 82 ? -11.428 -7.166 4.590 1.00 57.41 82 GLN A O 1
ATOM 652 N N . LYS A 1 83 ? -11.407 -8.468 2.759 1.00 44.50 83 LYS A N 1
ATOM 653 C CA . LYS A 1 83 ? -12.667 -9.172 3.025 1.00 44.50 83 LYS A CA 1
ATOM 654 C C . LYS A 1 83 ? -12.480 -10.634 2.671 1.00 44.50 83 LYS A C 1
ATOM 656 O O . LYS A 1 83 ? -11.733 -10.867 1.695 1.00 44.50 83 LYS A O 1
#

Radius of gyration: 26.83 Å; Cα contacts (8 Å, |Δi|>4): 84; chains: 1; bounding box: 28×76×43 Å

pLDDT: mean 70.54, std 16.66, range [43.66, 92.94]

Nearest PDB structures (foldseek):
  2d8v-assembly1_A  TM=8.855E-01  e=3.700E-04  Mus musculus
  2dan-assembly1_A  TM=4.613E-01  e=6.530E-01  Homo sapiens
  7dco-assembly1_M  TM=3.644E-01  e=1.042E+00  Saccharomyces cerevisiae
  2ysj-assembly1_A  TM=5.147E-01  e=3.704E+00  Homo sapiens
  5gm6-assembly1_a  TM=3.391E-01  e=3.464E+00  Saccharomyces cerevisiae S288C

Solvent-accessible surface area (bac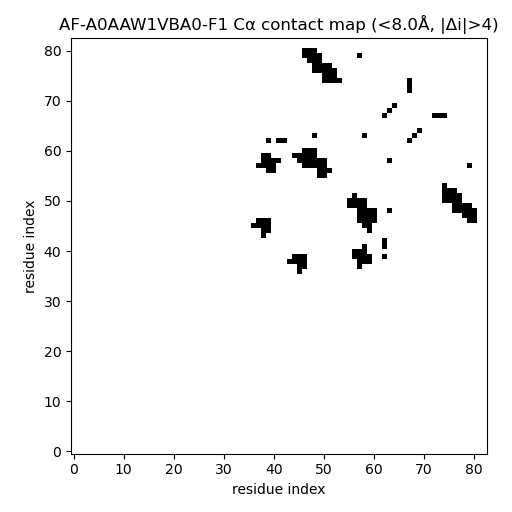kbone atoms only — not comparable to full-atom values): 5720 Å² total; per-residue (Å²): 140,78,82,87,82,89,81,90,79,74,94,74,86,77,84,78,88,77,82,86,76,93,70,86,77,84,75,81,72,93,61,87,59,88,62,82,69,64,42,9,82,87,76,66,43,72,25,44,30,30,27,60,72,70,77,56,46,38,23,23,73,66,61,40,52,53,69,57,59,74,44,93,61,84,60,57,67,42,84,33,85,86,133

Foldseek 3Di:
DDDDDDDDDDDDDDDDDDDDDPPPPDDPDPCPPPPVAQAQPPPRHHFFKFFVQVVGGTHHPVRCCVVQVVDPPNTDMDTDDDD

Mean predicted aligned error: 17.03 Å

Sequence (83 aa):
MEEVALDDKSSKYLRKDVSNSKGKDEMVDSASSADMLPWCVLCNNDAQFRCLDCGGDLYCEKCNREVHKEWDRDHQVVPFGQK

Organism: NCBI:txid420089

Secondary structure (DSSP, 8-state):
-----------------------------S--S-----B-TTT-SBP-EEETTTTT-EE-HHHHHHHTTSSSS---EEE----